Protein AF-A0A6A7C7T5-F1 (afdb_monomer)

Sequence (65 aa):
LKRKVYEIKPEIDCITNKAQQVAMLEEALPIAWKQIRSEILENLVDSMKERMEAVIAADGWYTRF

Organism: NCBI:txid1314780

Radius of gyration: 17.29 Å; Cα contacts (8 Å, |Δi|>4): 31; chains: 1; bounding box: 33×24×41 Å

Nearest PDB structures (foldseek):
  7tjl-assembly1_A-2  TM=4.496E-01  e=9.306E+00  synthetic construct

pLDDT: mean 95.14, std 2.26, range [86.12, 97.94]

Secondary structure (DSSP, 8-state):
-HHHHHHH-GGGGG---HHHHHHHHHHHHHHHHHTS-HHHHHHHHHTHHHHHHHHHHTTT-----

Solvent-accessible surface area (backbone atoms only — not comparable to full-atom values): 3885 Å² total; per-residue (Å²): 98,72,70,43,32,43,72,75,44,67,63,54,84,76,51,86,51,65,69,60,40,49,56,51,46,67,64,34,47,64,56,24,53,72,68,54,61,64,66,58,59,52,52,53,59,67,46,45,61,60,52,50,50,46,24,58,76,45,78,70,42,92,60,98,116

InterPro domains:
  IPR036397 Ribonuclease H superfamily [G3DSA:3.30.420.10] (1-65)

Mean predicted aligned error: 3.87 Å

Structure (mmCIF, N/CA/C/O backbone):
data_AF-A0A6A7C7T5-F1
#
_entry.id   AF-A0A6A7C7T5-F1
#
loop_
_atom_site.group_PDB
_atom_site.id
_atom_site.type_symbol
_atom_site.label_atom_id
_atom_site.label_alt_id
_atom_site.label_comp_id
_atom_site.label_asym_id
_atom_site.label_entity_id
_atom_site.label_seq_id
_atom_site.pdbx_PDB_ins_code
_atom_site.Cartn_x
_atom_site.Cartn_y
_atom_site.Cartn_z
_atom_site.occupancy
_atom_site.B_iso_or_equiv
_atom_site.auth_seq_id
_atom_site.auth_comp_id
_atom_site.auth_asym_id
_atom_site.auth_atom_id
_atom_site.pdbx_PDB_model_num
ATOM 1 N N . LEU A 1 1 ? -5.002 -4.881 1.285 1.00 92.81 1 LEU A N 1
ATOM 2 C CA . LEU A 1 1 ? -5.230 -4.455 2.685 1.00 92.81 1 LEU A CA 1
ATOM 3 C C . LEU A 1 1 ? -6.715 -4.320 3.040 1.00 92.81 1 LEU A C 1
ATOM 5 O O . LEU A 1 1 ? -7.181 -5.138 3.813 1.00 92.81 1 LEU A O 1
ATOM 9 N N . LYS A 1 2 ? -7.480 -3.386 2.443 1.00 94.44 2 LYS A N 1
ATOM 10 C CA . LYS A 1 2 ? -8.914 -3.158 2.761 1.00 94.44 2 LYS A CA 1
ATOM 11 C C . L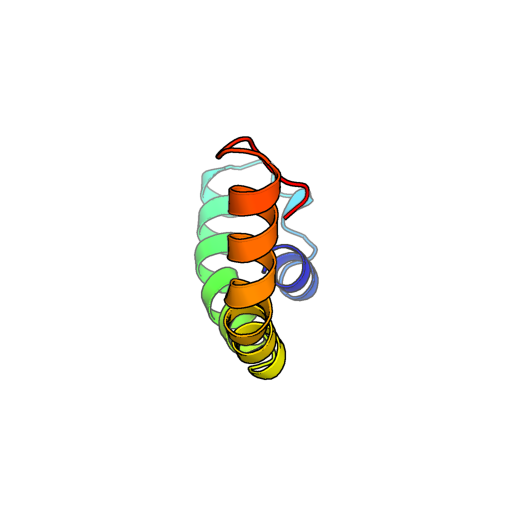YS A 1 2 ? -9.754 -4.445 2.846 1.00 94.44 2 LYS A C 1
ATOM 13 O O . LYS A 1 2 ? -10.408 -4.678 3.848 1.00 94.44 2 LYS A O 1
ATOM 18 N N . ARG A 1 3 ? -9.665 -5.328 1.844 1.00 94.94 3 ARG A N 1
ATOM 19 C CA . ARG A 1 3 ? -10.365 -6.629 1.845 1.00 94.94 3 ARG A CA 1
ATOM 20 C C . ARG A 1 3 ? -10.055 -7.491 3.078 1.00 94.94 3 ARG A C 1
ATOM 22 O O . ARG A 1 3 ? -10.965 -8.037 3.675 1.00 94.94 3 ARG A O 1
ATOM 29 N N . LYS A 1 4 ? -8.785 -7.548 3.492 1.00 95.38 4 LYS A N 1
ATOM 30 C CA . LYS A 1 4 ? -8.348 -8.296 4.681 1.00 95.38 4 LYS A CA 1
ATOM 31 C C . LYS A 1 4 ? -8.906 -7.700 5.971 1.00 95.38 4 LYS A C 1
ATOM 33 O O . LYS A 1 4 ? -9.259 -8.447 6.867 1.00 95.38 4 LYS A O 1
ATOM 38 N N . VAL A 1 5 ? -9.037 -6.374 6.046 1.00 96.38 5 VAL A N 1
ATOM 39 C CA . VAL A 1 5 ? -9.706 -5.716 7.179 1.00 96.38 5 VAL A CA 1
ATOM 40 C C . VAL A 1 5 ? -11.164 -6.171 7.281 1.00 96.38 5 VAL A C 1
ATOM 42 O O . VAL A 1 5 ? -11.579 -6.549 8.365 1.00 96.38 5 VAL A O 1
ATOM 45 N N . TYR A 1 6 ? -11.901 -6.234 6.167 1.00 95.44 6 TYR A N 1
ATOM 46 C CA . TYR A 1 6 ? -13.280 -6.745 6.156 1.00 95.44 6 TYR A CA 1
ATOM 47 C C . TYR A 1 6 ? -13.403 -8.229 6.493 1.00 95.44 6 TYR A C 1
ATOM 49 O O . TYR A 1 6 ? -14.393 -8.638 7.084 1.00 95.44 6 TYR A O 1
ATOM 57 N N . GLU A 1 7 ? -12.409 -9.040 6.136 1.00 95.31 7 GLU A N 1
ATOM 58 C CA . GLU A 1 7 ? -12.362 -10.447 6.550 1.00 95.31 7 GLU A CA 1
ATOM 59 C C . GLU A 1 7 ? -12.145 -10.585 8.071 1.00 95.31 7 GLU A C 1
ATOM 61 O O . GLU A 1 7 ? -12.674 -11.512 8.676 1.00 95.31 7 GLU A O 1
ATOM 66 N N . ILE A 1 8 ? -11.389 -9.670 8.694 1.00 95.62 8 ILE A N 1
ATOM 67 C CA . ILE A 1 8 ? -11.061 -9.697 10.133 1.00 95.62 8 ILE A CA 1
ATOM 68 C C . ILE A 1 8 ? -12.150 -9.034 10.991 1.00 95.62 8 ILE A C 1
ATOM 70 O O . ILE A 1 8 ? -12.435 -9.519 12.084 1.00 95.62 8 ILE A O 1
ATOM 74 N N . LYS A 1 9 ? -12.740 -7.932 10.517 1.00 95.25 9 LYS A N 1
ATOM 75 C CA . LYS A 1 9 ? -13.816 -7.174 11.179 1.00 95.25 9 LYS A CA 1
ATOM 76 C C . LYS A 1 9 ? -14.967 -6.918 10.192 1.00 95.25 9 LYS A C 1
ATOM 78 O O . LYS A 1 9 ? -15.086 -5.806 9.667 1.00 95.25 9 LYS A O 1
ATOM 83 N N . PRO A 1 10 ? -15.797 -7.929 9.883 1.00 94.69 10 PRO A N 1
ATOM 84 C CA . PRO A 1 10 ? -16.915 -7.785 8.944 1.00 94.69 10 PRO A CA 1
ATOM 85 C C . PRO A 1 10 ? -17.931 -6.709 9.349 1.00 94.69 10 PRO A C 1
ATOM 87 O O . PRO A 1 10 ? -18.577 -6.100 8.502 1.00 94.69 10 PRO A O 1
ATOM 90 N N . GLU A 1 11 ? -18.067 -6.458 10.647 1.00 93.62 11 GLU A N 1
ATOM 91 C CA . GLU A 1 11 ? -19.024 -5.533 11.245 1.00 93.62 11 GLU A CA 1
ATOM 92 C C . GLU A 1 11 ? -18.668 -4.051 11.067 1.00 93.62 11 GLU A C 1
ATOM 94 O O . GLU A 1 11 ? -19.469 -3.185 11.417 1.00 93.62 11 GLU A O 1
ATOM 99 N N . ILE A 1 12 ? -17.487 -3.740 10.529 1.00 91.62 12 ILE A N 1
ATOM 100 C CA . ILE A 1 12 ? -16.963 -2.371 10.479 1.00 91.62 12 ILE A CA 1
ATOM 101 C C . ILE A 1 12 ? -17.846 -1.406 9.673 1.00 91.62 12 ILE A C 1
ATOM 103 O O . ILE A 1 12 ? -17.964 -0.232 10.032 1.00 91.62 12 ILE A O 1
ATOM 107 N N . ASP A 1 13 ? -18.529 -1.908 8.638 1.00 87.75 13 ASP A N 1
ATOM 108 C CA . ASP A 1 13 ? -19.473 -1.127 7.823 1.00 87.75 13 ASP A CA 1
ATOM 109 C C . ASP A 1 13 ? -20.783 -0.817 8.566 1.00 87.75 13 ASP A C 1
ATOM 111 O O . ASP A 1 13 ? -21.491 0.123 8.210 1.00 87.75 13 ASP A O 1
ATOM 115 N N . CYS A 1 14 ? -21.108 -1.572 9.617 1.00 90.81 14 CYS A N 1
ATOM 116 C CA . CYS A 1 14 ? -22.320 -1.375 10.412 1.00 90.81 14 CYS A CA 1
ATOM 117 C C . CYS A 1 14 ? -22.137 -0.328 11.522 1.00 90.81 14 CYS A C 1
ATOM 119 O O . CYS A 1 14 ? -23.109 0.079 12.160 1.00 90.81 14 CYS A O 1
ATOM 121 N N . ILE A 1 15 ? -20.903 0.108 11.785 1.00 91.12 15 ILE A N 1
ATOM 122 C CA . ILE A 1 15 ? -20.604 1.070 12.846 1.00 91.12 15 ILE A CA 1
ATO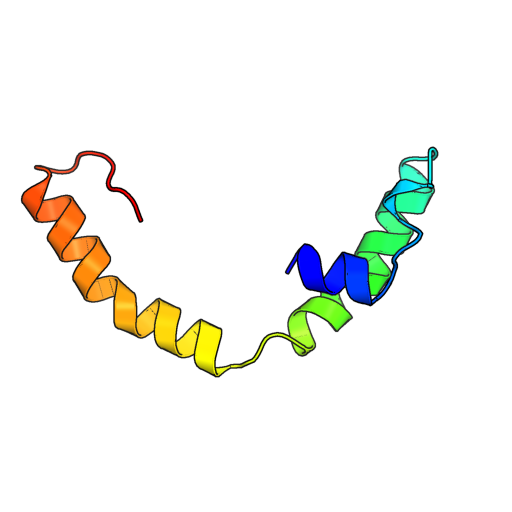M 123 C C . ILE A 1 15 ? -20.868 2.484 12.329 1.00 91.12 15 ILE A C 1
ATOM 125 O O . ILE A 1 15 ? -20.223 2.941 11.397 1.00 91.12 15 ILE A O 1
ATOM 129 N N . THR A 1 16 ? -21.777 3.218 12.963 1.00 89.38 16 THR A N 1
ATOM 130 C CA . THR A 1 16 ? -22.089 4.612 12.592 1.00 89.38 16 THR A CA 1
ATOM 131 C C . THR A 1 16 ? -21.231 5.636 13.339 1.00 89.38 16 THR A C 1
ATOM 133 O O . THR A 1 16 ? -21.097 6.783 12.911 1.00 89.38 16 THR A O 1
ATOM 136 N N . ASN A 1 17 ? -20.619 5.232 14.456 1.00 95.75 17 ASN A N 1
ATOM 137 C CA . ASN A 1 17 ? -19.732 6.078 15.239 1.00 95.75 17 ASN A CA 1
ATOM 138 C C . ASN A 1 17 ? -18.306 6.060 14.666 1.00 95.75 17 ASN A C 1
ATOM 140 O O . ASN A 1 17 ? -17.610 5.044 14.706 1.00 95.75 17 ASN A O 1
ATOM 144 N N . LYS A 1 18 ? -17.837 7.224 14.208 1.00 94.06 18 LYS A N 1
ATOM 145 C CA . LYS A 1 18 ? -16.5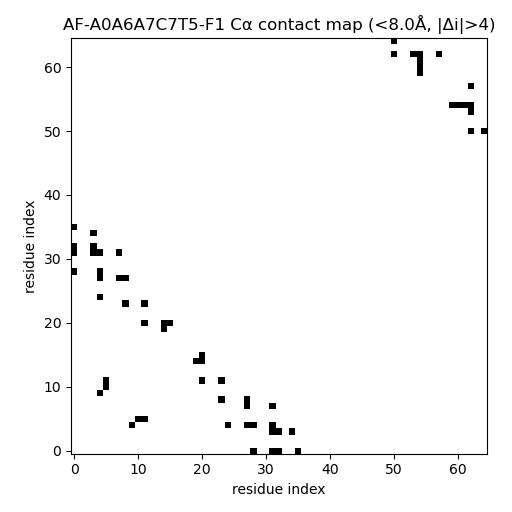03 7.382 13.617 1.00 94.06 18 LYS A CA 1
ATOM 146 C C . LYS A 1 18 ? -15.362 6.996 14.564 1.00 94.06 18 LYS A C 1
ATOM 148 O O . LYS A 1 18 ? -14.402 6.380 14.120 1.00 94.06 18 LYS A O 1
ATOM 153 N N . ALA A 1 19 ? -15.439 7.348 15.848 1.00 95.88 19 ALA A N 1
ATOM 154 C CA . ALA A 1 19 ? -14.378 7.027 16.805 1.00 95.88 19 ALA A CA 1
ATOM 155 C C . ALA A 1 19 ? -14.260 5.511 17.010 1.00 95.88 19 ALA A C 1
ATOM 157 O O . ALA A 1 19 ? -13.159 4.967 17.044 1.00 95.88 19 ALA A O 1
ATOM 158 N N . GLN A 1 20 ? -15.400 4.822 17.058 1.00 95.38 20 GLN A N 1
ATOM 159 C CA . GLN A 1 20 ? -15.439 3.368 17.159 1.00 95.38 20 GLN A CA 1
ATOM 160 C C . GLN A 1 20 ? -14.923 2.687 15.880 1.00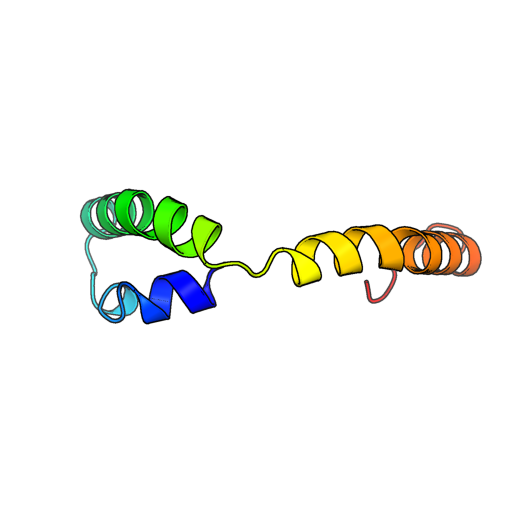 95.38 20 GLN A C 1
ATOM 162 O O . GLN A 1 20 ? -14.173 1.718 15.975 1.00 95.38 20 GLN A O 1
ATOM 167 N N . GLN A 1 21 ? -15.254 3.212 14.693 1.00 94.94 21 GLN A N 1
ATOM 168 C CA . GLN A 1 21 ? -14.672 2.733 13.432 1.00 94.94 21 GLN A CA 1
ATOM 169 C C . GLN A 1 21 ? -13.149 2.892 13.411 1.00 94.94 21 GLN A C 1
ATOM 171 O O . GLN A 1 21 ? -12.448 1.966 13.012 1.00 94.94 21 GLN A O 1
ATOM 176 N N . VAL A 1 22 ? -12.627 4.044 13.848 1.00 95.94 22 VAL A N 1
ATOM 177 C CA . VAL A 1 22 ? -11.178 4.293 13.899 1.00 95.94 22 VAL A CA 1
ATOM 178 C C . VAL A 1 22 ? -10.491 3.306 14.838 1.00 95.94 22 VAL A C 1
ATOM 180 O O . VAL A 1 22 ? -9.550 2.649 14.409 1.00 95.94 22 VAL A O 1
ATOM 183 N N . ALA A 1 23 ? -11.001 3.122 16.059 1.00 95.69 23 ALA A N 1
ATOM 184 C CA . ALA A 1 23 ? -10.434 2.162 17.009 1.00 95.69 23 ALA A CA 1
ATOM 185 C C . ALA A 1 2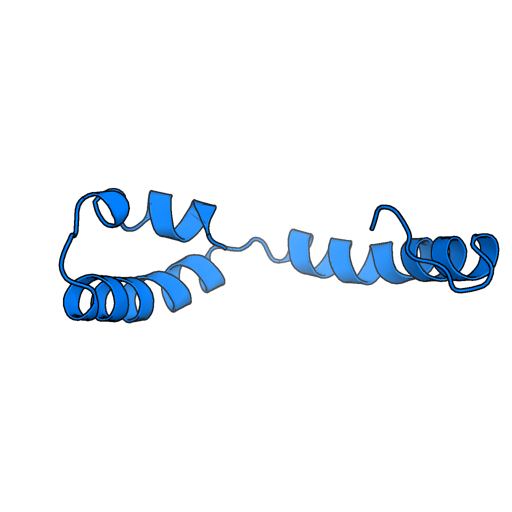3 ? -10.418 0.728 16.444 1.00 95.69 23 ALA A C 1
ATOM 187 O O . ALA A 1 23 ? -9.441 -0.005 16.591 1.00 95.69 23 ALA A O 1
ATOM 188 N N . MET A 1 24 ? -11.478 0.338 15.730 1.00 95.56 24 MET A N 1
ATOM 189 C CA . MET A 1 24 ? -11.551 -0.969 15.076 1.00 95.56 24 MET A CA 1
ATOM 190 C C . MET A 1 24 ? -10.554 -1.107 13.915 1.00 95.56 24 MET A C 1
ATOM 192 O O . MET A 1 24 ? -9.947 -2.165 13.744 1.00 95.56 24 MET A O 1
ATOM 196 N N . LEU A 1 25 ? -10.353 -0.047 13.124 1.00 96.31 25 LEU A N 1
ATOM 197 C CA . LEU A 1 25 ? -9.330 -0.020 12.076 1.00 96.31 25 LEU A CA 1
ATOM 198 C C . LEU A 1 25 ? -7.920 -0.117 12.663 1.00 96.31 25 LEU A C 1
ATOM 200 O O . LEU A 1 25 ? -7.104 -0.863 12.127 1.00 96.31 25 LEU A O 1
ATOM 204 N N . GLU A 1 26 ? -7.635 0.603 13.748 1.00 97.19 26 GLU A N 1
ATOM 205 C CA . GLU A 1 26 ? -6.339 0.565 14.435 1.00 97.19 26 GLU A CA 1
ATOM 206 C C . GLU A 1 26 ? -5.993 -0.848 14.921 1.00 97.19 26 GLU A C 1
ATOM 208 O O . GLU A 1 26 ? -4.849 -1.282 14.788 1.00 97.19 26 GLU A O 1
ATOM 213 N N . GLU A 1 27 ? -6.986 -1.600 15.400 1.00 95.88 27 GLU A N 1
ATOM 214 C CA . GLU A 1 27 ? -6.822 -3.004 15.786 1.00 95.88 27 GLU A CA 1
ATOM 215 C C . GLU A 1 27 ? -6.618 -3.923 14.565 1.00 95.88 27 GLU A C 1
ATOM 217 O O . GLU A 1 27 ? -5.730 -4.780 14.549 1.00 95.88 27 GLU A O 1
ATOM 222 N N . ALA A 1 28 ? -7.436 -3.758 13.521 1.00 96.75 28 ALA A N 1
ATOM 223 C CA . ALA A 1 28 ? -7.484 -4.692 12.399 1.00 96.75 28 ALA A CA 1
ATOM 224 C C . ALA A 1 28 ? -6.344 -4.502 11.386 1.00 96.75 28 ALA A C 1
ATOM 226 O O . ALA A 1 28 ? -5.875 -5.479 10.799 1.00 96.75 28 ALA A O 1
ATOM 227 N N . LEU A 1 29 ? -5.890 -3.267 11.153 1.00 97.88 29 LEU A N 1
ATOM 228 C CA . LEU A 1 29 ? -4.910 -2.942 10.110 1.00 97.88 29 LEU A CA 1
ATOM 229 C C . LEU A 1 29 ? -3.560 -3.659 10.289 1.00 97.88 29 LEU A C 1
ATOM 231 O O . LEU A 1 29 ? -3.085 -4.231 9.303 1.00 97.88 29 LEU A O 1
ATOM 235 N N . PRO A 1 30 ? -2.946 -3.714 11.489 1.00 97.94 30 PRO A N 1
ATOM 236 C CA . PRO A 1 30 ? -1.692 -4.440 11.686 1.00 97.94 30 PRO A CA 1
ATOM 237 C C . PRO A 1 30 ? -1.825 -5.945 11.421 1.00 97.94 30 PRO A C 1
ATOM 239 O O . PRO A 1 30 ? -0.913 -6.565 10.872 1.00 97.94 30 PRO A O 1
ATOM 242 N N . ILE A 1 31 ? -2.966 -6.538 11.784 1.00 97.50 31 ILE A N 1
ATOM 243 C CA . ILE A 1 31 ? -3.249 -7.962 11.559 1.00 97.50 31 ILE A CA 1
ATOM 244 C C . ILE A 1 31 ? -3.455 -8.212 10.063 1.00 97.50 31 ILE A C 1
ATOM 246 O O . ILE A 1 31 ? -2.831 -9.101 9.485 1.00 97.50 31 ILE A O 1
ATOM 250 N N . ALA A 1 32 ? -4.274 -7.379 9.419 1.00 97.38 32 ALA A N 1
ATOM 251 C CA . ALA A 1 32 ? -4.538 -7.433 7.988 1.00 97.38 32 ALA A CA 1
ATOM 252 C C . ALA A 1 32 ? -3.254 -7.281 7.162 1.00 97.38 32 ALA A C 1
ATOM 254 O O . ALA A 1 32 ? -3.103 -7.956 6.145 1.00 97.38 32 ALA A O 1
ATOM 255 N N . TRP A 1 33 ? -2.332 -6.417 7.600 1.00 97.25 33 TRP A N 1
ATOM 256 C CA . TRP A 1 33 ? -1.027 -6.219 6.973 1.00 97.25 33 TRP A CA 1
ATOM 257 C C . TRP A 1 33 ? -0.167 -7.481 7.034 1.00 97.25 33 TRP A C 1
ATOM 259 O O . TRP A 1 33 ? 0.333 -7.929 6.006 1.00 97.25 33 TRP A O 1
ATOM 269 N N . LYS A 1 34 ? -0.059 -8.107 8.211 1.00 96.62 34 LYS A N 1
ATOM 270 C CA . LYS A 1 34 ? 0.730 -9.337 8.408 1.00 96.62 34 LYS A CA 1
ATOM 271 C C . LYS A 1 34 ? 0.208 -10.541 7.617 1.00 96.62 34 LYS A C 1
ATOM 273 O O . LYS A 1 34 ? 0.959 -11.477 7.384 1.00 96.62 34 LYS A O 1
ATOM 278 N N . GLN A 1 35 ? -1.061 -10.531 7.210 1.00 96.06 35 GLN A N 1
ATOM 279 C CA . GLN A 1 35 ? -1.652 -11.583 6.375 1.00 96.06 35 GLN A CA 1
ATOM 280 C C . GLN A 1 35 ? -1.450 -11.364 4.868 1.00 96.06 35 GLN A C 1
ATOM 282 O O . GLN A 1 35 ? -1.887 -12.191 4.060 1.00 96.06 35 GLN A O 1
ATOM 287 N N . ILE A 1 36 ? -0.846 -10.247 4.452 1.00 94.81 36 ILE A N 1
ATOM 288 C CA . ILE A 1 36 ? -0.491 -10.044 3.050 1.00 94.81 36 ILE A CA 1
ATOM 289 C C . ILE A 1 36 ? 0.677 -10.973 2.725 1.00 94.81 36 ILE A C 1
ATOM 291 O O . ILE A 1 36 ? 1.756 -10.865 3.295 1.00 94.81 36 ILE A O 1
ATOM 295 N N . ARG A 1 37 ? 0.427 -11.887 1.788 1.00 94.62 37 ARG A N 1
ATOM 296 C CA . ARG A 1 37 ? 1.420 -12.786 1.201 1.00 94.62 37 ARG A CA 1
ATOM 297 C C . ARG A 1 37 ? 2.607 -12.001 0.633 1.00 94.62 37 ARG A C 1
ATOM 299 O O . ARG A 1 37 ? 2.385 -11.102 -0.182 1.00 94.62 37 ARG A O 1
ATOM 306 N N . SER A 1 38 ? 3.828 -12.339 1.050 1.00 94.12 38 SER A N 1
ATOM 307 C CA . SER A 1 38 ? 5.067 -11.653 0.644 1.00 94.12 38 SER A CA 1
ATOM 308 C C . SER A 1 38 ? 5.253 -11.627 -0.869 1.00 94.12 38 SER A C 1
ATOM 310 O O . SER A 1 38 ? 5.701 -10.621 -1.411 1.00 94.12 38 SER A O 1
ATOM 312 N N . GLU A 1 39 ? 4.784 -12.664 -1.561 1.00 96.44 39 GLU A N 1
ATOM 313 C CA . GLU A 1 39 ? 4.840 -12.785 -3.016 1.00 96.44 39 GLU A CA 1
ATOM 314 C C . GLU A 1 39 ? 4.107 -11.625 -3.711 1.00 96.44 39 GLU A C 1
ATOM 316 O O . GLU A 1 39 ? 4.443 -11.243 -4.824 1.00 96.44 39 GLU A O 1
ATOM 321 N N . ILE A 1 40 ? 3.094 -11.021 -3.076 1.00 94.38 40 ILE A N 1
ATOM 322 C CA . ILE A 1 40 ? 2.427 -9.828 -3.624 1.00 94.38 40 ILE A CA 1
ATOM 323 C C . ILE A 1 40 ? 3.387 -8.633 -3.6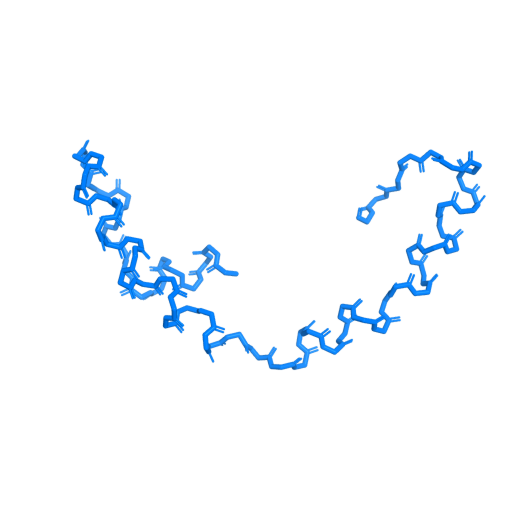23 1.00 94.38 40 ILE A C 1
ATOM 325 O O . ILE A 1 40 ? 3.381 -7.856 -4.573 1.00 94.38 40 ILE A O 1
ATOM 329 N N . LEU A 1 41 ? 4.189 -8.473 -2.569 1.00 93.75 41 LEU A N 1
ATOM 330 C CA . LEU A 1 41 ? 5.152 -7.377 -2.453 1.00 93.75 41 LEU A CA 1
ATOM 331 C C . LEU A 1 41 ? 6.325 -7.568 -3.417 1.00 93.75 41 LEU A C 1
ATOM 333 O O . LEU A 1 41 ? 6.742 -6.609 -4.056 1.00 93.75 41 LEU A O 1
ATOM 337 N N . GLU A 1 42 ? 6.801 -8.801 -3.567 1.00 95.81 42 GLU A N 1
ATOM 338 C CA . GLU A 1 42 ? 7.839 -9.163 -4.539 1.00 95.81 42 GLU A CA 1
ATOM 339 C C . GLU A 1 42 ? 7.366 -8.879 -5.969 1.00 95.81 42 GLU A C 1
ATOM 341 O O . GLU A 1 42 ? 7.989 -8.093 -6.678 1.00 95.81 42 GLU A O 1
ATOM 346 N N . ASN A 1 43 ? 6.177 -9.366 -6.340 1.00 95.38 43 ASN A N 1
ATOM 347 C CA . ASN A 1 43 ? 5.588 -9.097 -7.655 1.00 95.38 43 ASN A CA 1
ATOM 348 C C . ASN A 1 43 ? 5.384 -7.595 -7.926 1.00 95.38 43 ASN A C 1
ATOM 350 O O . ASN A 1 43 ? 5.474 -7.150 -9.071 1.00 95.38 43 ASN A O 1
ATOM 354 N N . LEU A 1 44 ? 5.086 -6.794 -6.894 1.00 93.88 44 LEU A N 1
ATOM 355 C CA . LEU A 1 44 ? 4.992 -5.340 -7.045 1.00 93.88 44 LEU A CA 1
ATOM 356 C C . LEU A 1 44 ? 6.338 -4.745 -7.461 1.00 93.88 44 LEU A C 1
ATOM 358 O O . LEU A 1 44 ? 6.361 -3.940 -8.392 1.00 93.88 44 LEU A O 1
ATOM 362 N N . VAL A 1 45 ? 7.431 -5.159 -6.813 1.00 95.12 45 VAL A N 1
ATOM 363 C CA . VAL A 1 45 ? 8.792 -4.721 -7.153 1.00 95.12 45 VAL A CA 1
ATOM 364 C C . VAL A 1 45 ? 9.167 -5.184 -8.557 1.00 95.12 45 VAL A C 1
ATOM 366 O O . VAL A 1 45 ? 9.611 -4.364 -9.359 1.00 95.12 45 VAL A O 1
ATOM 369 N N . ASP A 1 46 ? 8.910 -6.447 -8.889 1.00 95.50 46 ASP A N 1
ATOM 370 C CA . ASP A 1 46 ? 9.241 -7.009 -10.202 1.00 95.50 46 ASP A CA 1
ATOM 371 C C . ASP A 1 46 ? 8.513 -6.273 -11.338 1.00 95.50 46 ASP A C 1
ATOM 373 O O . ASP A 1 46 ? 9.101 -5.972 -12.379 1.00 95.50 46 ASP A O 1
ATOM 377 N N . SER A 1 47 ? 7.256 -5.872 -11.108 1.00 95.94 47 SER A N 1
ATOM 378 C CA . SER A 1 47 ? 6.465 -5.112 -12.086 1.00 95.94 47 SER A CA 1
ATOM 379 C C . SER A 1 47 ? 6.923 -3.660 -12.289 1.00 95.94 47 SER A C 1
ATOM 381 O O . SER A 1 47 ? 6.461 -2.995 -13.218 1.00 95.94 47 SER A O 1
ATOM 383 N N . MET A 1 48 ? 7.820 -3.123 -11.449 1.00 96.19 48 MET A N 1
ATOM 384 C CA . MET A 1 48 ? 8.223 -1.711 -11.527 1.00 96.19 48 MET A CA 1
ATOM 385 C C . MET A 1 48 ? 8.881 -1.354 -12.855 1.00 96.19 48 MET A C 1
ATOM 387 O O . MET A 1 48 ? 8.661 -0.255 -13.366 1.00 96.19 48 MET A O 1
ATOM 391 N N . LYS A 1 49 ? 9.642 -2.284 -13.439 1.00 95.69 49 LYS A N 1
ATOM 392 C CA . LYS A 1 49 ? 10.267 -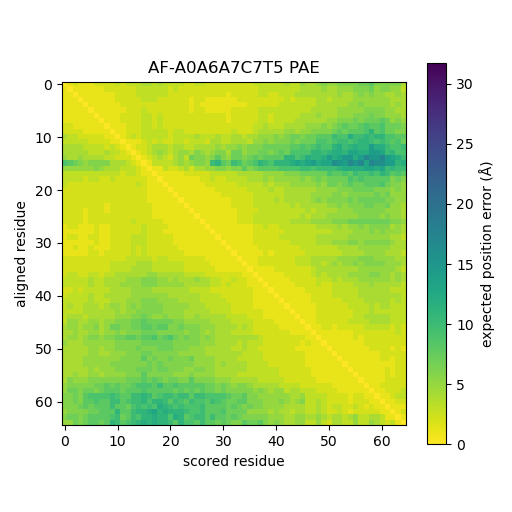2.075 -14.746 1.00 95.69 49 LYS A CA 1
ATOM 393 C C . LYS A 1 49 ? 9.216 -1.820 -15.831 1.00 95.69 49 LYS A C 1
ATOM 395 O O . LYS A 1 49 ? 9.322 -0.840 -16.560 1.00 95.69 49 LYS A O 1
ATOM 400 N N . GLU A 1 50 ? 8.168 -2.636 -15.878 1.00 96.00 50 GLU A N 1
ATOM 401 C CA . GLU A 1 50 ? 7.078 -2.498 -16.854 1.00 96.00 50 GLU A CA 1
ATOM 402 C C . GLU A 1 50 ? 6.313 -1.179 -16.668 1.00 96.00 50 GLU A C 1
ATOM 404 O O . GLU A 1 50 ? 5.936 -0.523 -17.640 1.00 96.00 50 GLU A O 1
ATOM 409 N N . ARG A 1 51 ? 6.117 -0.748 -15.413 1.00 96.75 51 ARG A N 1
ATOM 410 C CA . A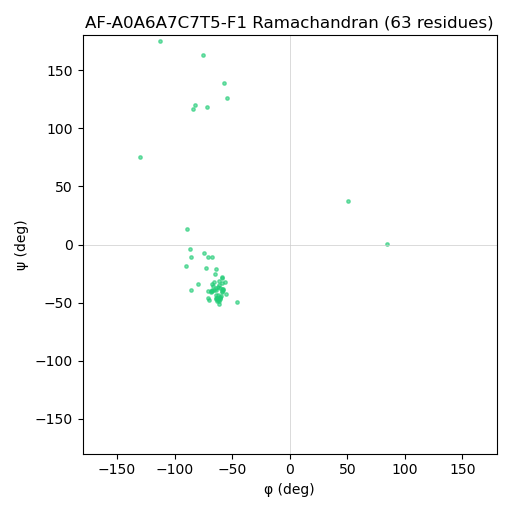RG A 1 51 ? 5.492 0.548 -15.096 1.00 96.75 51 ARG A CA 1
ATOM 411 C C . ARG A 1 51 ? 6.324 1.713 -15.624 1.00 96.75 51 ARG A C 1
ATOM 413 O O . ARG A 1 51 ? 5.770 2.647 -16.197 1.00 96.75 51 ARG A O 1
ATOM 420 N N . MET A 1 52 ? 7.643 1.656 -15.446 1.00 96.31 52 MET A N 1
ATOM 421 C CA . MET A 1 52 ? 8.556 2.677 -15.962 1.00 96.31 52 MET A CA 1
ATOM 422 C C . MET A 1 52 ? 8.547 2.720 -17.490 1.00 96.31 52 MET A C 1
ATOM 424 O O . MET A 1 52 ? 8.436 3.799 -18.066 1.00 96.31 52 MET A O 1
ATOM 428 N N . GLU A 1 53 ? 8.616 1.561 -18.146 1.00 97.12 53 GLU A N 1
ATOM 429 C CA . GLU A 1 53 ? 8.541 1.463 -19.607 1.00 97.12 53 GLU A CA 1
ATOM 430 C C . GLU A 1 53 ? 7.225 2.041 -20.140 1.00 97.12 53 GLU A C 1
ATOM 432 O O . GLU A 1 53 ? 7.233 2.782 -21.121 1.00 97.12 53 GLU A O 1
ATOM 437 N N . ALA A 1 54 ? 6.106 1.788 -19.454 1.00 97.25 54 ALA A N 1
ATOM 438 C CA . ALA A 1 54 ? 4.814 2.355 -19.818 1.00 97.25 54 ALA A CA 1
ATOM 439 C C . ALA A 1 54 ? 4.780 3.886 -19.697 1.00 97.25 54 ALA A C 1
ATOM 441 O O . ALA A 1 54 ? 4.192 4.544 -20.550 1.00 97.25 54 ALA A O 1
ATOM 442 N N . VAL A 1 55 ? 5.412 4.463 -18.668 1.00 97.62 55 VAL A N 1
ATOM 443 C CA . VAL A 1 55 ? 5.497 5.926 -18.502 1.00 97.62 55 VAL A CA 1
ATOM 444 C C . VAL A 1 55 ? 6.379 6.544 -19.585 1.00 97.62 55 VAL A C 1
ATOM 446 O O . VAL A 1 55 ? 6.019 7.579 -20.137 1.00 97.62 55 VAL A O 1
ATOM 449 N N . ILE A 1 56 ? 7.502 5.905 -19.927 1.00 97.56 56 ILE A N 1
ATOM 450 C CA . ILE A 1 56 ? 8.382 6.355 -21.016 1.00 97.56 56 ILE A CA 1
ATOM 451 C C . ILE A 1 56 ? 7.632 6.323 -22.350 1.00 97.56 56 ILE A C 1
ATOM 453 O O . ILE A 1 56 ? 7.648 7.306 -23.081 1.00 97.56 56 ILE A O 1
ATOM 457 N N . ALA A 1 57 ? 6.938 5.223 -22.650 1.00 97.25 57 ALA A N 1
ATOM 458 C CA . ALA A 1 57 ? 6.153 5.081 -23.876 1.00 97.25 57 ALA A CA 1
ATOM 459 C C . ALA A 1 57 ? 4.967 6.057 -23.949 1.00 97.25 57 ALA A C 1
ATOM 461 O O . ALA A 1 57 ? 4.505 6.382 -25.039 1.00 97.25 57 ALA A O 1
ATOM 462 N N . ALA A 1 58 ? 4.472 6.510 -22.796 1.00 97.56 58 ALA A N 1
ATOM 463 C CA . ALA A 1 58 ? 3.431 7.521 -22.686 1.00 97.56 58 ALA A CA 1
ATOM 464 C C . ALA A 1 58 ? 3.988 8.955 -22.642 1.00 97.56 58 ALA A C 1
ATOM 466 O O . ALA A 1 58 ? 3.250 9.852 -22.252 1.00 97.56 58 ALA A O 1
ATOM 467 N N . ASP A 1 59 ? 5.265 9.191 -22.967 1.00 96.56 59 ASP A N 1
ATOM 468 C CA . ASP A 1 59 ? 5.918 10.509 -22.888 1.00 96.56 59 ASP A CA 1
ATOM 469 C C . ASP A 1 59 ? 5.718 11.205 -21.525 1.00 96.56 59 ASP A C 1
ATOM 471 O O . ASP A 1 59 ? 5.522 12.417 -21.425 1.00 96.56 59 ASP A O 1
ATOM 475 N N . GLY A 1 60 ? 5.731 10.417 -20.446 1.00 94.44 60 GLY A N 1
ATOM 476 C CA . GLY A 1 60 ? 5.552 10.900 -19.078 1.00 94.44 60 GLY A CA 1
ATOM 477 C C . GLY A 1 60 ? 4.098 11.058 -18.620 1.00 94.44 60 GLY A C 1
ATOM 478 O O . GLY A 1 60 ? 3.877 11.457 -17.475 1.00 94.44 60 GLY A O 1
ATOM 479 N N . TRP A 1 61 ? 3.105 10.743 -19.455 1.00 95.50 61 TRP A N 1
ATOM 480 C CA . TRP A 1 61 ? 1.693 10.781 -19.065 1.00 95.50 61 TRP A CA 1
ATOM 481 C C . TRP A 1 61 ? 1.288 9.595 -18.177 1.00 95.50 61 TRP A C 1
ATOM 483 O O . TRP A 1 61 ? 1.966 8.569 -18.090 1.00 95.50 61 TRP A O 1
ATOM 493 N N . TYR A 1 62 ? 0.143 9.744 -17.502 1.00 94.69 62 TYR A N 1
ATOM 494 C CA . TYR A 1 62 ? -0.441 8.697 -16.667 1.00 94.69 62 TYR A CA 1
ATOM 495 C C . TYR A 1 62 ? -0.679 7.409 -17.457 1.00 94.69 62 TYR A C 1
ATOM 497 O O . TYR A 1 62 ? -1.169 7.426 -18.586 1.00 94.69 62 TYR A O 1
ATOM 505 N N . THR A 1 63 ? -0.383 6.282 -16.817 1.00 95.56 63 THR A N 1
ATOM 506 C CA . THR A 1 63 ? -0.580 4.950 -17.391 1.00 95.56 63 THR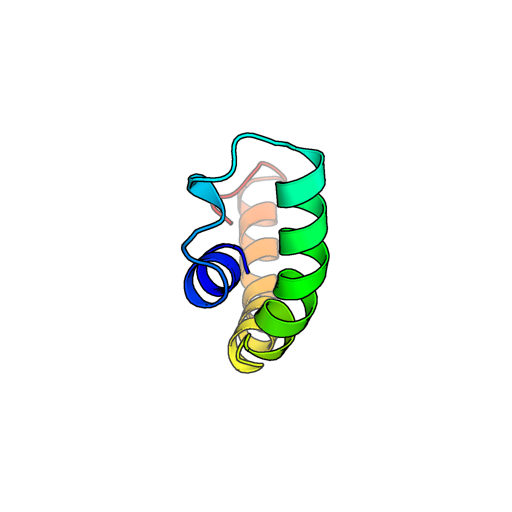 A CA 1
ATOM 507 C C . THR A 1 63 ? -1.680 4.207 -16.635 1.00 95.56 63 THR A C 1
ATOM 509 O O . THR A 1 63 ? -2.203 4.690 -15.634 1.00 95.56 63 THR A O 1
ATOM 512 N N . ARG A 1 64 ? -2.047 3.012 -17.109 1.00 91.81 64 ARG A N 1
ATOM 513 C CA . ARG A 1 64 ? -3.048 2.144 -16.458 1.00 91.81 64 ARG A CA 1
ATOM 514 C C . ARG A 1 64 ? -2.615 1.576 -15.095 1.00 91.81 64 ARG A C 1
ATOM 516 O O . ARG A 1 64 ? -3.420 0.895 -14.461 1.00 91.81 64 ARG A O 1
ATOM 523 N N . PHE A 1 65 ? -1.337 1.727 -14.743 1.00 86.12 65 PHE A N 1
ATOM 524 C CA . PHE A 1 65 ? -0.709 1.117 -13.572 1.00 86.12 65 PHE A CA 1
ATOM 525 C C . PHE A 1 65 ? -0.849 1.952 -12.301 1.00 86.12 65 PHE A C 1
ATOM 527 O O . PHE A 1 65 ? -0.949 3.191 -12.409 1.00 86.12 65 PHE A O 1
#

Foldseek 3Di:
DVVQLCVVPVCLVVDPDPVVSVVSCVVRVVVSVVPPDVVVVVVVVVCVVVVVVQCVVVVNDDDPD